Protein AF-A0A094BUW6-F1 (afdb_monomer)

Radius of gyration: 18.9 Å; Cα contacts (8 Å, |Δi|>4): 22; chains: 1; bounding box: 50×17×54 Å

Solvent-accessible surface area (backbone atoms only — not comparable to full-atom values): 5378 Å² total; per-residue (Å²): 144,74,57,70,66,57,55,56,54,76,72,44,96,52,79,89,52,46,64,61,56,52,47,54,54,50,54,57,50,52,52,51,63,65,50,47,59,60,53,48,48,55,50,48,58,67,49,58,75,78,51,102,59,88,59,62,64,60,55,52,51,53,53,52,52,52,50,50,53,52,50,49,52,56,49,50,53,48,43,61,74,64,40,80,70,72,70,80,124

pLDDT: mean 70.53, std 15.24, range [37.16, 91.31]

Mean predicted aligned error: 12.17 Å

Structure (mmCIF, N/CA/C/O backbone):
data_AF-A0A094BUW6-F1
#
_entry.id   AF-A0A094BUW6-F1
#
loop_
_atom_site.group_PDB
_atom_site.id
_atom_site.type_symbol
_atom_site.label_atom_id
_atom_site.label_alt_id
_atom_site.label_comp_id
_atom_site.label_asym_id
_atom_site.label_entity_id
_atom_site.label_seq_id
_atom_site.pdbx_PDB_ins_code
_atom_site.Cartn_x
_atom_site.Cartn_y
_atom_site.Cartn_z
_atom_site.occupancy
_atom_site.B_iso_or_equiv
_atom_site.auth_seq_id
_atom_site.auth_comp_id
_atom_site.auth_asym_id
_atom_site.auth_atom_id
_atom_site.pdbx_PDB_model_num
ATOM 1 N N . MET A 1 1 ? 8.416 12.918 7.210 1.00 44.81 1 MET A N 1
ATOM 2 C CA . MET A 1 1 ? 7.607 11.757 7.645 1.00 44.81 1 MET A CA 1
ATOM 3 C C . MET A 1 1 ? 7.661 11.609 9.173 1.00 44.81 1 MET A C 1
ATOM 5 O O . MET A 1 1 ? 8.352 10.732 9.660 1.00 44.81 1 MET A O 1
ATOM 9 N N . ALA A 1 2 ? 6.988 12.471 9.947 1.00 47.75 2 ALA A N 1
ATOM 10 C CA . ALA A 1 2 ? 7.017 12.392 11.425 1.00 47.75 2 ALA A CA 1
ATOM 11 C C . ALA A 1 2 ? 5.633 12.514 12.100 1.00 47.75 2 ALA A C 1
ATOM 13 O O . ALA A 1 2 ? 5.509 12.348 13.306 1.00 47.75 2 ALA A O 1
ATOM 14 N N . LEU A 1 3 ? 4.571 12.751 11.326 1.00 56.66 3 LEU A N 1
ATOM 15 C CA . LEU A 1 3 ? 3.202 12.902 11.831 1.00 56.66 3 LEU A CA 1
ATOM 16 C C . LEU A 1 3 ? 2.382 11.605 12.013 1.00 56.66 3 LEU A C 1
ATOM 18 O O . LEU A 1 3 ? 1.459 11.646 12.826 1.00 56.66 3 LEU A O 1
ATOM 22 N N . PRO A 1 4 ? 2.658 10.457 11.349 1.00 58.19 4 PRO A N 1
ATOM 23 C CA . PRO A 1 4 ? 1.844 9.255 11.542 1.00 58.19 4 PRO A CA 1
ATOM 24 C C . PRO A 1 4 ? 1.764 8.771 13.000 1.00 58.19 4 PRO A C 1
ATOM 26 O O . PRO A 1 4 ? 0.651 8.510 13.454 1.00 58.19 4 PRO A O 1
ATOM 29 N N . PRO A 1 5 ? 2.871 8.691 13.775 1.00 55.41 5 PRO A N 1
ATOM 30 C CA . PRO A 1 5 ? 2.771 8.238 15.158 1.00 55.41 5 PRO A CA 1
ATOM 31 C C . PRO A 1 5 ? 2.070 9.278 16.044 1.00 55.41 5 PRO A C 1
ATOM 33 O O . PRO A 1 5 ? 1.249 8.901 16.872 1.00 55.41 5 PRO A O 1
ATOM 36 N N . ALA A 1 6 ? 2.304 10.578 15.825 1.00 54.97 6 ALA A N 1
ATOM 37 C CA . ALA A 1 6 ? 1.698 11.649 16.622 1.00 54.97 6 ALA A CA 1
ATOM 38 C C . ALA A 1 6 ? 0.169 11.741 16.442 1.00 54.97 6 ALA A C 1
ATOM 40 O O . ALA A 1 6 ? -0.561 11.882 17.421 1.00 54.97 6 ALA A O 1
ATOM 41 N N . VAL A 1 7 ? -0.335 11.591 15.211 1.00 58.38 7 VAL A N 1
ATOM 42 C CA . VAL A 1 7 ? -1.784 11.605 14.925 1.00 58.38 7 VAL A CA 1
ATOM 43 C C . VAL A 1 7 ? -2.470 10.322 15.414 1.00 58.38 7 VAL A C 1
ATOM 45 O O . VAL A 1 7 ? -3.594 10.375 15.909 1.00 58.38 7 VAL A O 1
ATOM 48 N N . LEU A 1 8 ? -1.801 9.165 15.333 1.00 51.94 8 LEU A N 1
ATOM 49 C CA . LEU A 1 8 ? -2.336 7.898 15.853 1.00 51.94 8 LEU A CA 1
ATOM 50 C C . LEU A 1 8 ? -2.406 7.865 17.388 1.00 51.94 8 LEU A C 1
ATOM 52 O O . LEU A 1 8 ? -3.318 7.240 17.939 1.00 51.94 8 LEU A O 1
ATOM 56 N N . VAL A 1 9 ? -1.479 8.552 18.064 1.00 54.62 9 VAL A N 1
ATOM 57 C CA . VAL A 1 9 ? -1.498 8.751 19.520 1.00 54.62 9 VAL A CA 1
ATOM 58 C C . VAL A 1 9 ? -2.607 9.725 19.921 1.00 54.62 9 VAL A C 1
ATOM 60 O O . VAL A 1 9 ? -3.375 9.413 20.824 1.00 54.62 9 VAL A O 1
ATOM 63 N N . ALA A 1 10 ? -2.768 10.845 19.204 1.00 53.97 10 ALA A N 1
ATOM 64 C CA . ALA A 1 10 ? -3.818 11.830 19.484 1.00 53.97 10 ALA A CA 1
ATOM 65 C C . ALA A 1 10 ? -5.251 11.285 19.297 1.00 53.97 10 ALA A C 1
ATOM 67 O O . ALA A 1 10 ? -6.185 11.780 19.920 1.00 53.97 10 ALA A O 1
ATOM 68 N N . LEU A 1 11 ? -5.433 10.260 18.455 1.00 54.34 11 LEU A N 1
ATOM 69 C CA . LEU A 1 11 ? -6.736 9.642 18.170 1.00 54.34 11 LEU A CA 1
ATOM 70 C C . LEU A 1 11 ? -7.021 8.377 19.006 1.00 54.34 11 LEU A C 1
ATOM 72 O O . LEU A 1 11 ? -8.035 7.711 18.782 1.00 54.34 11 LEU A O 1
ATOM 76 N N . SER A 1 12 ? -6.130 8.000 19.926 1.00 49.50 12 SER A N 1
ATOM 77 C CA . SER A 1 12 ? -6.288 6.797 20.748 1.00 49.50 12 SER A CA 1
ATOM 78 C C . SER A 1 12 ? -6.605 7.171 22.203 1.00 49.50 12 SER A C 1
ATOM 80 O O . SER A 1 12 ? -5.707 7.606 22.916 1.00 49.50 12 SER A O 1
ATOM 82 N N . PRO A 1 13 ? -7.851 6.970 22.670 1.00 51.16 13 PRO A N 1
ATOM 83 C CA . PRO A 1 13 ? -8.237 7.199 24.067 1.00 51.16 13 PRO A CA 1
ATOM 84 C C . PRO A 1 13 ? -7.652 6.171 25.056 1.00 51.16 13 PRO A C 1
ATOM 86 O O . PRO A 1 13 ? -7.768 6.364 26.259 1.00 51.16 13 PRO A O 1
ATOM 89 N N . ASP A 1 14 ? -6.999 5.106 24.572 1.00 49.91 14 ASP A N 1
ATOM 90 C CA . ASP A 1 14 ? -6.446 4.029 25.399 1.00 49.91 14 ASP A CA 1
ATOM 91 C C . ASP A 1 14 ? -4.963 3.775 25.073 1.00 49.91 14 ASP A C 1
ATOM 93 O O . ASP A 1 14 ? -4.602 3.146 24.070 1.00 49.91 14 ASP A O 1
ATOM 97 N N . LEU A 1 15 ? -4.076 4.268 25.943 1.00 55.12 15 LEU A N 1
ATOM 98 C CA . LEU A 1 15 ? -2.613 4.200 25.801 1.00 55.12 15 LEU A CA 1
ATOM 99 C C . LEU A 1 15 ? -2.071 2.757 25.761 1.00 55.12 15 LEU A C 1
ATOM 101 O O . LEU A 1 15 ? -0.969 2.508 25.273 1.00 55.12 15 LEU A O 1
ATOM 105 N N . ARG A 1 16 ? -2.860 1.786 26.231 1.00 58.97 16 ARG A N 1
ATOM 106 C CA . ARG A 1 16 ? -2.459 0.384 26.405 1.00 58.97 16 ARG A CA 1
ATOM 107 C C . ARG A 1 16 ? -2.414 -0.422 25.098 1.00 58.97 16 ARG A C 1
ATOM 109 O O . ARG A 1 16 ? -1.750 -1.452 25.047 1.00 58.97 16 ARG A O 1
ATOM 116 N N . GLN A 1 17 ? -3.089 0.039 24.040 1.00 61.75 17 GLN A N 1
ATOM 117 C CA . GLN A 1 17 ? -3.129 -0.629 22.724 1.00 61.75 17 GLN A CA 1
ATOM 118 C C . GLN A 1 17 ? -2.484 0.189 21.591 1.00 61.75 17 GLN A C 1
ATOM 120 O O . GLN A 1 17 ? -2.399 -0.279 20.451 1.00 61.75 17 GLN A O 1
ATOM 125 N N . ILE A 1 18 ? -1.980 1.391 21.896 1.00 66.88 18 ILE A N 1
ATOM 126 C CA . ILE A 1 18 ? -1.314 2.276 20.929 1.00 66.88 18 ILE A CA 1
ATOM 127 C C . ILE A 1 18 ? -0.123 1.587 20.268 1.00 66.88 18 ILE A C 1
ATOM 129 O O . ILE A 1 18 ? -0.008 1.627 19.046 1.00 66.88 18 ILE A O 1
ATOM 133 N N . GLY A 1 19 ? 0.721 0.905 21.048 1.00 67.88 19 GLY A N 1
ATOM 134 C CA . GLY A 1 19 ? 1.919 0.243 20.524 1.00 67.88 19 GLY A CA 1
ATOM 135 C C . GLY A 1 19 ? 1.601 -0.812 19.461 1.00 67.88 19 GLY A C 1
ATOM 136 O O . GLY A 1 19 ? 2.231 -0.832 18.407 1.00 67.88 19 GLY A O 1
ATOM 137 N N . VAL A 1 20 ? 0.565 -1.629 19.683 1.00 73.50 20 VAL A N 1
ATOM 138 C CA . VAL A 1 20 ? 0.153 -2.677 18.734 1.00 73.50 20 VAL A CA 1
ATOM 139 C C . VAL A 1 20 ? -0.430 -2.057 17.462 1.00 73.50 20 VAL A C 1
ATOM 141 O O . VAL A 1 20 ? -0.074 -2.458 16.357 1.00 73.50 20 VAL A O 1
ATOM 144 N N . ARG A 1 21 ? -1.278 -1.030 17.584 1.00 69.88 21 ARG A N 1
ATOM 145 C CA . ARG A 1 21 ? -1.913 -0.379 16.425 1.00 69.88 21 ARG A CA 1
ATOM 146 C C . ARG A 1 21 ? -0.927 0.430 15.582 1.00 69.88 21 ARG A C 1
ATOM 148 O O . ARG A 1 21 ? -0.997 0.395 14.354 1.00 69.88 21 ARG A O 1
ATOM 155 N N . VAL A 1 22 ? 0.003 1.121 16.233 1.00 76.25 22 VAL A N 1
ATOM 156 C CA . VAL A 1 22 ? 1.092 1.848 15.571 1.00 76.25 22 VAL A CA 1
ATOM 157 C C . VAL A 1 22 ? 2.064 0.864 14.916 1.00 76.25 22 VAL A C 1
ATOM 159 O O . VAL A 1 22 ? 2.422 1.060 13.756 1.00 76.25 22 VAL A O 1
ATOM 162 N N . GLY A 1 23 ? 2.417 -0.231 15.598 1.00 78.75 23 GLY A N 1
ATOM 163 C CA . GLY A 1 23 ? 3.254 -1.298 15.044 1.00 78.75 23 GLY A CA 1
ATOM 164 C C . GLY A 1 23 ? 2.639 -1.968 13.809 1.00 78.75 23 GLY A C 1
ATOM 165 O O . GLY A 1 23 ? 3.323 -2.152 12.804 1.00 78.75 23 GLY A O 1
ATOM 166 N N . MET A 1 24 ? 1.333 -2.253 13.824 1.00 79.88 24 MET A N 1
ATOM 167 C CA . MET A 1 24 ? 0.617 -2.784 12.652 1.00 79.88 24 MET A CA 1
ATOM 168 C C . MET A 1 24 ? 0.650 -1.817 11.457 1.00 79.88 24 MET A C 1
ATOM 170 O O . MET A 1 24 ? 0.857 -2.244 10.326 1.00 79.88 24 MET A O 1
ATOM 174 N N . ALA A 1 25 ? 0.498 -0.508 11.680 1.00 78.06 25 ALA A N 1
ATOM 175 C CA . ALA A 1 25 ? 0.583 0.474 10.596 1.00 78.06 25 ALA A CA 1
ATOM 176 C C . ALA A 1 25 ? 2.012 0.613 10.036 1.00 78.06 25 ALA A C 1
ATOM 178 O O . ALA A 1 25 ? 2.199 0.693 8.821 1.00 78.06 25 ALA A O 1
ATOM 179 N N . LEU A 1 26 ? 3.023 0.615 10.912 1.00 81.19 26 LEU A N 1
ATOM 180 C CA . LEU A 1 26 ? 4.432 0.722 10.524 1.00 81.19 26 LEU A CA 1
ATOM 181 C C . LEU A 1 26 ? 4.918 -0.505 9.756 1.00 81.19 26 LEU A C 1
ATOM 183 O O . LEU A 1 26 ? 5.591 -0.350 8.747 1.00 81.19 26 LEU A O 1
ATOM 187 N N . THR A 1 27 ? 4.550 -1.711 10.186 1.00 85.75 27 THR A N 1
ATOM 188 C CA . THR A 1 27 ? 4.930 -2.952 9.488 1.00 85.75 27 THR A CA 1
ATOM 189 C C . THR A 1 27 ? 4.365 -3.004 8.069 1.00 85.75 27 THR A C 1
ATOM 191 O O . THR A 1 27 ? 5.107 -3.285 7.130 1.00 85.75 27 THR A O 1
ATOM 194 N N . VAL A 1 28 ? 3.090 -2.645 7.884 1.00 84.12 28 VAL A N 1
ATOM 195 C CA . VAL A 1 28 ? 2.469 -2.558 6.550 1.00 84.12 28 VAL A CA 1
ATOM 196 C C . VAL A 1 28 ? 3.138 -1.475 5.695 1.00 84.12 28 VAL A C 1
ATOM 198 O O . VAL A 1 28 ? 3.444 -1.715 4.527 1.00 84.12 28 VAL A O 1
ATOM 201 N N . GLY A 1 29 ? 3.433 -0.307 6.275 1.00 84.62 29 GLY A N 1
ATOM 202 C CA . GLY A 1 29 ? 4.171 0.756 5.584 1.00 84.62 29 GLY A CA 1
ATOM 203 C C . GLY A 1 29 ? 5.582 0.331 5.156 1.00 84.62 29 GLY A C 1
ATOM 204 O O . GLY A 1 29 ? 5.995 0.619 4.032 1.00 84.62 29 GLY A O 1
ATOM 205 N N . SER A 1 30 ? 6.291 -0.409 6.014 1.00 86.38 30 SER A N 1
ATOM 206 C CA . SER A 1 30 ? 7.636 -0.934 5.749 1.00 86.38 30 SER A CA 1
ATOM 207 C C . SER A 1 30 ? 7.664 -1.941 4.596 1.00 86.38 30 SER A C 1
ATOM 209 O O . SER A 1 30 ? 8.590 -1.929 3.789 1.00 86.38 30 SER A O 1
ATOM 211 N N . LEU A 1 31 ? 6.636 -2.784 4.464 1.00 88.25 31 LEU A N 1
ATOM 212 C CA . LEU A 1 31 ? 6.515 -3.680 3.309 1.00 88.25 31 LEU A CA 1
ATOM 213 C C . LEU A 1 31 ? 6.286 -2.888 2.015 1.00 88.25 31 LEU A C 1
ATOM 215 O O . LEU A 1 31 ? 6.913 -3.172 0.997 1.00 88.25 31 LEU A O 1
ATOM 219 N N . GLY A 1 32 ? 5.450 -1.848 2.060 1.00 85.12 32 GLY A N 1
ATOM 220 C CA . GLY A 1 32 ? 5.208 -0.981 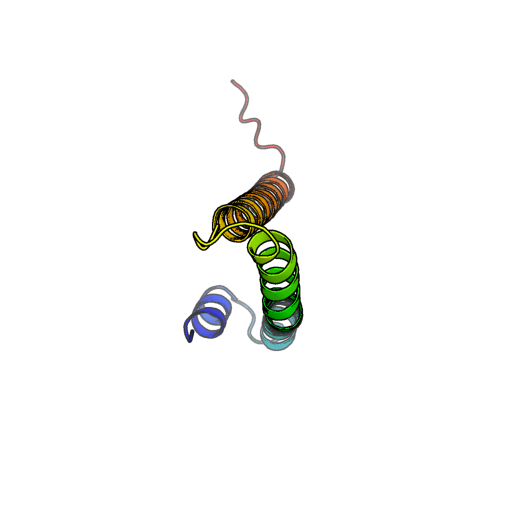0.905 1.00 85.12 32 GLY A CA 1
A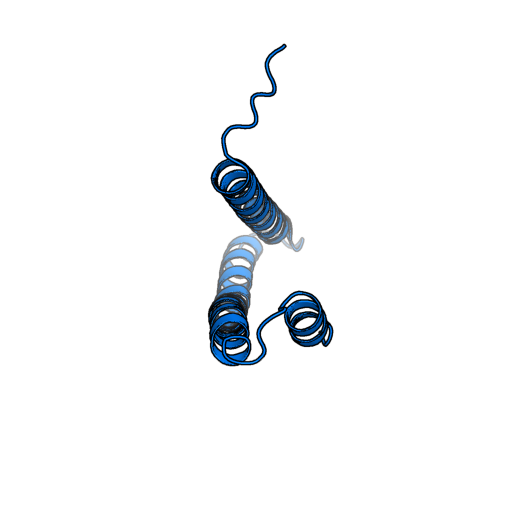TOM 221 C C . GLY A 1 32 ? 6.476 -0.280 0.405 1.00 85.12 32 GLY A C 1
ATOM 222 O O . GLY A 1 32 ? 6.748 -0.288 -0.796 1.00 85.12 32 GLY A O 1
ATOM 223 N N . VAL A 1 33 ? 7.285 0.280 1.312 1.00 86.31 33 VAL A N 1
ATOM 224 C CA . VAL A 1 33 ? 8.538 0.965 0.940 1.00 86.31 33 VAL A CA 1
ATOM 225 C C . VAL A 1 33 ? 9.641 -0.002 0.502 1.00 86.31 33 VAL A C 1
ATOM 227 O O . VAL A 1 33 ? 10.493 0.391 -0.286 1.00 86.31 33 VAL A O 1
ATOM 230 N N . LEU A 1 34 ? 9.625 -1.262 0.951 1.00 91.31 34 LEU A N 1
ATOM 231 C CA . LEU A 1 34 ? 10.585 -2.271 0.494 1.00 91.31 34 LEU A CA 1
ATOM 232 C C . LEU A 1 34 ? 10.293 -2.737 -0.943 1.00 91.31 34 LEU A C 1
ATOM 234 O O . LEU A 1 34 ? 11.216 -2.957 -1.722 1.00 91.31 34 LEU A O 1
ATOM 238 N N . ILE A 1 35 ? 9.013 -2.874 -1.302 1.00 90.19 35 ILE A N 1
ATOM 239 C CA . ILE A 1 35 ? 8.579 -3.424 -2.598 1.00 90.19 35 ILE A CA 1
ATOM 240 C C . ILE A 1 35 ? 8.414 -2.314 -3.662 1.00 90.19 35 ILE 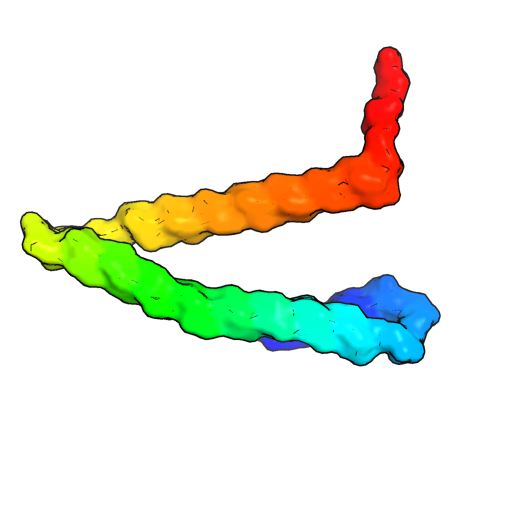A C 1
ATOM 242 O O . ILE A 1 35 ? 8.626 -2.552 -4.851 1.00 90.19 35 ILE A O 1
ATOM 246 N N . GLY A 1 36 ? 8.098 -1.077 -3.270 1.00 86.62 36 GLY A N 1
ATOM 247 C CA . GLY A 1 36 ? 7.916 0.049 -4.198 1.00 86.62 36 GLY A CA 1
ATOM 248 C C . GLY A 1 36 ? 9.116 0.330 -5.126 1.00 86.62 36 GLY A C 1
ATOM 249 O O . GLY A 1 36 ? 8.920 0.386 -6.343 1.00 86.62 36 GLY A O 1
ATOM 250 N N . PRO A 1 37 ? 10.351 0.469 -4.602 1.00 88.31 37 PRO A N 1
ATOM 251 C CA . PRO A 1 37 ? 11.544 0.746 -5.403 1.00 88.31 37 PRO A CA 1
ATOM 252 C C . PRO A 1 37 ? 11.853 -0.308 -6.483 1.00 88.31 37 PRO A C 1
ATOM 254 O O . PRO A 1 37 ? 12.038 0.089 -7.636 1.00 88.31 37 PRO A O 1
ATOM 257 N N . PRO A 1 38 ? 11.870 -1.631 -6.197 1.00 89.06 38 PRO A N 1
ATOM 258 C CA . PRO A 1 38 ? 12.120 -2.627 -7.239 1.00 89.06 38 PRO A CA 1
ATOM 259 C C . PRO A 1 38 ? 10.992 -2.707 -8.277 1.00 89.06 38 PRO A C 1
ATOM 261 O O . PRO A 1 38 ? 11.280 -2.923 -9.453 1.00 89.06 38 PRO A O 1
ATOM 264 N N . ILE A 1 39 ? 9.726 -2.477 -7.898 1.00 86.19 39 ILE A N 1
ATOM 265 C CA . ILE A 1 39 ? 8.614 -2.430 -8.865 1.00 86.19 39 ILE A CA 1
ATOM 266 C C . ILE A 1 39 ? 8.781 -1.250 -9.827 1.00 86.19 39 ILE A C 1
ATOM 268 O O . ILE A 1 39 ? 8.691 -1.427 -11.043 1.00 86.19 39 ILE A O 1
ATOM 272 N N . ALA A 1 40 ? 9.059 -0.055 -9.298 1.00 84.19 40 ALA A N 1
ATOM 273 C CA . ALA A 1 40 ? 9.288 1.131 -10.116 1.00 84.19 40 ALA A CA 1
ATOM 274 C C . ALA A 1 40 ? 10.490 0.938 -11.058 1.00 84.19 40 ALA A C 1
ATOM 276 O O . ALA A 1 40 ? 10.408 1.280 -12.239 1.00 84.19 40 ALA A O 1
ATOM 277 N N . GLY A 1 41 ? 11.567 0.320 -10.562 1.00 82.56 41 GLY A N 1
ATOM 278 C CA . GLY A 1 41 ? 12.750 -0.015 -11.355 1.00 82.56 41 GLY A CA 1
ATOM 279 C C . GLY A 1 41 ? 12.463 -1.008 -12.483 1.00 82.56 41 GLY A C 1
ATOM 280 O O . GLY A 1 41 ? 12.899 -0.791 -13.610 1.00 82.56 41 GLY A O 1
ATOM 281 N N . ALA A 1 42 ? 11.682 -2.061 -12.224 1.00 84.94 42 ALA A N 1
ATOM 282 C CA . ALA A 1 42 ? 11.321 -3.050 -13.241 1.00 84.94 42 ALA A CA 1
ATOM 283 C C . ALA A 1 42 ? 10.432 -2.459 -14.350 1.00 84.94 42 ALA A C 1
ATOM 285 O O . ALA A 1 42 ? 10.624 -2.773 -15.526 1.00 84.94 42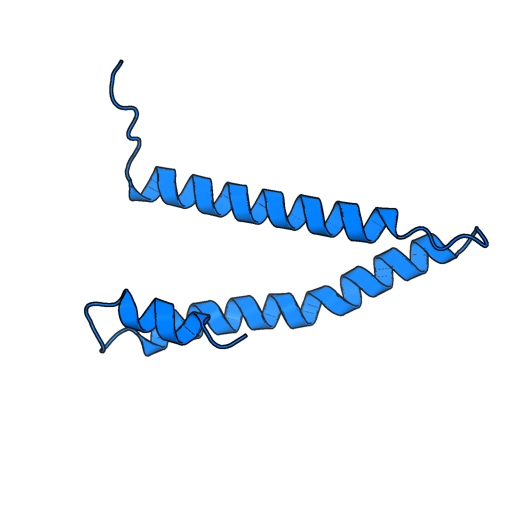 ALA A O 1
ATOM 286 N N . ILE A 1 43 ? 9.484 -1.583 -13.993 1.00 82.38 43 ILE A N 1
ATOM 287 C CA . ILE A 1 43 ? 8.638 -0.870 -14.963 1.00 82.38 43 ILE A CA 1
ATOM 288 C C . ILE A 1 43 ? 9.509 0.031 -15.843 1.00 82.38 43 ILE A C 1
ATOM 290 O O . ILE A 1 43 ? 9.431 -0.041 -17.069 1.00 82.38 43 ILE A O 1
ATOM 294 N N . LEU A 1 44 ? 10.393 0.818 -15.227 1.00 78.56 44 LEU A N 1
ATOM 295 C CA . LEU A 1 44 ? 11.266 1.742 -15.944 1.00 78.56 44 LEU A CA 1
ATOM 296 C C . LEU A 1 44 ? 12.275 1.005 -16.844 1.00 78.56 44 LEU A C 1
ATOM 298 O O . LEU A 1 44 ? 12.511 1.433 -17.974 1.00 78.56 44 LEU A O 1
ATOM 302 N N . ALA A 1 45 ? 12.814 -0.133 -16.398 1.00 78.44 45 ALA A N 1
ATOM 303 C CA . ALA A 1 45 ? 13.726 -0.965 -17.187 1.00 78.44 45 ALA A CA 1
ATOM 304 C C . ALA A 1 45 ? 13.069 -1.507 -18.470 1.00 78.44 45 ALA A C 1
ATOM 306 O O . ALA A 1 45 ? 13.693 -1.521 -19.531 1.00 78.44 45 ALA A O 1
ATOM 307 N N . ARG A 1 46 ? 11.787 -1.899 -18.407 1.00 73.69 46 ARG A N 1
ATOM 308 C CA . ARG A 1 46 ? 11.042 -2.357 -19.593 1.00 73.69 46 ARG A CA 1
ATOM 309 C C . ARG A 1 46 ? 10.665 -1.225 -20.547 1.00 73.69 46 ARG A C 1
ATOM 311 O O . ARG A 1 46 ? 10.579 -1.464 -21.745 1.00 73.69 46 ARG A O 1
ATOM 318 N N . GLN A 1 47 ? 10.459 -0.012 -20.036 1.00 71.50 47 GLN A N 1
ATOM 319 C CA . GLN A 1 47 ? 10.081 1.146 -20.853 1.00 71.50 47 GLN A CA 1
ATOM 320 C C . GLN A 1 47 ? 11.272 1.793 -21.576 1.00 71.50 47 GLN A C 1
ATOM 322 O O . GLN A 1 47 ? 11.104 2.278 -22.688 1.00 71.50 47 GLN A O 1
ATOM 327 N N . ASN A 1 48 ? 12.483 1.740 -21.011 1.00 66.56 48 ASN A N 1
ATOM 328 C CA . ASN A 1 48 ? 13.686 2.316 -21.636 1.00 66.56 48 ASN A CA 1
ATOM 329 C C . ASN A 1 48 ? 14.348 1.412 -22.701 1.00 66.56 48 ASN A C 1
ATOM 331 O O . ASN A 1 48 ? 15.386 1.776 -23.239 1.00 66.56 48 ASN A O 1
ATOM 335 N N . SER A 1 49 ? 13.783 0.244 -23.033 1.00 60.09 49 SER A N 1
ATOM 336 C CA . SER A 1 49 ? 14.405 -0.706 -23.978 1.00 60.09 49 SER A CA 1
ATOM 337 C C . SER A 1 49 ? 14.220 -0.359 -25.469 1.00 60.09 49 SER A C 1
ATOM 339 O O . SER A 1 49 ? 14.617 -1.158 -26.313 1.00 60.09 49 SER A O 1
ATOM 341 N N . GLY A 1 50 ? 13.622 0.786 -25.834 1.00 57.81 50 GLY A N 1
ATOM 342 C CA . GLY A 1 50 ? 13.309 1.057 -27.248 1.00 57.81 50 GLY A CA 1
ATOM 343 C C . GLY A 1 50 ? 13.072 2.502 -27.699 1.00 57.81 50 GLY A C 1
ATOM 344 O O . GLY A 1 50 ? 12.637 2.679 -28.832 1.00 57.81 50 GLY A O 1
ATOM 345 N N . SER A 1 51 ? 13.322 3.534 -26.886 1.00 52.75 51 SER A N 1
ATOM 346 C CA . SER A 1 51 ? 13.186 4.926 -27.346 1.00 52.75 51 SER A CA 1
ATOM 347 C C . SER A 1 51 ? 14.065 5.875 -26.534 1.00 52.75 51 SER A C 1
ATOM 349 O O . SER A 1 51 ? 14.124 5.770 -25.312 1.00 52.75 51 SER A O 1
ATOM 351 N N . GLU A 1 52 ? 14.717 6.823 -27.211 1.00 55.34 52 GLU A N 1
ATOM 352 C CA . GLU A 1 52 ? 15.611 7.846 -26.634 1.00 55.34 52 GLU A CA 1
ATOM 353 C C . GLU A 1 52 ? 14.872 8.925 -25.813 1.00 55.34 52 GLU A C 1
ATOM 355 O O . GLU A 1 52 ? 15.464 9.905 -25.364 1.00 55.34 52 GLU A O 1
ATOM 360 N N . ALA A 1 53 ? 13.568 8.742 -25.590 1.00 57.94 53 ALA A N 1
ATOM 361 C CA . ALA A 1 53 ? 12.747 9.552 -24.706 1.00 57.94 53 ALA A CA 1
ATOM 362 C C . ALA A 1 53 ? 12.362 8.725 -23.472 1.00 57.94 53 ALA A C 1
ATOM 364 O O . ALA A 1 53 ? 11.690 7.702 -23.581 1.00 57.94 53 ALA A O 1
ATOM 365 N N . HIS A 1 54 ? 12.773 9.171 -22.285 1.00 60.12 54 HIS A N 1
ATOM 366 C CA . HIS A 1 54 ? 12.412 8.524 -21.026 1.00 60.12 54 HIS A CA 1
ATOM 367 C C . HIS A 1 54 ? 10.886 8.521 -20.812 1.00 60.12 54 HIS A C 1
ATOM 369 O O . HIS A 1 54 ? 10.291 9.512 -20.384 1.00 60.12 54 HIS A O 1
ATOM 375 N N . ASP A 1 55 ? 10.239 7.390 -21.090 1.00 64.94 55 ASP A N 1
ATOM 376 C CA . ASP A 1 55 ? 8.796 7.225 -20.922 1.00 64.94 55 ASP A CA 1
ATOM 377 C C . ASP A 1 55 ? 8.443 6.891 -19.459 1.00 64.94 55 ASP A C 1
ATOM 379 O O . ASP A 1 55 ? 8.318 5.736 -19.060 1.00 64.94 55 ASP A O 1
ATOM 383 N N . TYR A 1 56 ? 8.230 7.921 -18.632 1.00 71.38 56 TYR A N 1
ATOM 384 C CA . TYR A 1 56 ? 7.786 7.777 -17.230 1.00 71.38 56 TYR A CA 1
ATOM 385 C C . TYR A 1 56 ? 6.280 7.490 -17.079 1.00 71.38 56 TYR A C 1
ATOM 387 O O . TYR A 1 56 ? 5.742 7.438 -15.969 1.00 71.38 56 TYR A O 1
ATOM 395 N N . LYS A 1 57 ? 5.567 7.289 -18.190 1.00 75.19 57 LYS A N 1
ATOM 396 C CA . LYS A 1 57 ? 4.121 7.032 -18.194 1.00 75.19 57 LYS A CA 1
ATOM 397 C C . LYS A 1 57 ? 3.737 5.779 -17.403 1.00 75.19 57 LYS A C 1
ATOM 399 O O . LYS A 1 57 ? 2.691 5.771 -16.759 1.00 75.19 57 LYS A O 1
ATOM 404 N N . GLY A 1 58 ? 4.572 4.735 -17.407 1.00 78.56 58 GLY A N 1
ATOM 405 C CA . GLY A 1 58 ? 4.244 3.467 -16.738 1.00 78.56 58 GLY A CA 1
ATOM 406 C C . GLY A 1 58 ? 4.282 3.570 -15.219 1.00 78.56 58 GLY A C 1
ATOM 407 O O . GLY A 1 58 ? 3.365 3.101 -14.546 1.00 78.56 58 GLY A O 1
ATOM 408 N N . VAL A 1 59 ? 5.299 4.244 -14.673 1.00 83.38 59 VAL A N 1
ATOM 409 C CA . VAL A 1 59 ? 5.402 4.463 -13.222 1.00 83.38 59 VAL A CA 1
ATOM 410 C C . VAL A 1 59 ? 4.305 5.404 -12.708 1.00 83.38 59 VAL A C 1
ATOM 412 O O . VAL A 1 59 ? 3.765 5.177 -11.621 1.00 83.38 59 VAL A O 1
ATOM 415 N N . LEU A 1 60 ? 3.905 6.406 -13.505 1.00 84.56 60 LEU A N 1
ATOM 416 C CA . LEU A 1 60 ? 2.787 7.297 -13.172 1.00 84.56 60 LEU A CA 1
ATOM 417 C C . LEU A 1 60 ? 1.459 6.536 -13.079 1.00 84.56 60 LEU A C 1
ATOM 419 O O . LEU A 1 60 ? 0.740 6.679 -12.090 1.00 84.56 60 LEU A O 1
ATOM 423 N N . ILE A 1 61 ? 1.145 5.711 -14.083 1.00 85.88 61 ILE A N 1
ATOM 424 C CA . ILE A 1 61 ? -0.097 4.925 -14.110 1.00 85.88 61 ILE A CA 1
ATOM 425 C C . ILE A 1 61 ? -0.117 3.929 -12.947 1.00 85.88 61 ILE A C 1
ATOM 427 O O . ILE A 1 61 ? -1.125 3.835 -12.249 1.00 85.88 61 ILE A O 1
ATOM 431 N N . PHE A 1 62 ? 0.999 3.242 -12.682 1.00 85.56 62 PHE A N 1
ATOM 432 C CA . PHE A 1 62 ? 1.115 2.330 -11.541 1.00 85.56 62 PHE A CA 1
ATOM 433 C C . PHE A 1 62 ? 0.820 3.037 -10.210 1.00 85.56 62 PHE A C 1
ATOM 435 O O . PHE A 1 62 ? 0.010 2.558 -9.414 1.00 85.56 62 PHE A O 1
ATOM 442 N N . THR A 1 63 ? 1.420 4.210 -10.000 1.00 85.94 63 THR A N 1
ATOM 443 C CA . THR A 1 63 ? 1.208 5.011 -8.786 1.00 85.94 63 THR A CA 1
ATOM 444 C C . THR A 1 63 ? -0.248 5.474 -8.668 1.00 85.94 63 THR A C 1
ATOM 446 O O . THR A 1 63 ? -0.837 5.383 -7.589 1.00 85.94 63 THR A O 1
ATOM 449 N N . GLY A 1 64 ? -0.863 5.912 -9.772 1.00 86.31 64 GLY A N 1
ATOM 450 C CA . GLY A 1 64 ? -2.267 6.328 -9.804 1.00 86.31 64 GLY A CA 1
ATOM 451 C C . GLY A 1 64 ? -3.240 5.192 -9.475 1.00 86.31 64 GLY A C 1
ATOM 452 O O . GLY A 1 64 ? -4.148 5.373 -8.661 1.00 86.31 64 GLY A O 1
ATOM 453 N N . VAL A 1 65 ? -3.022 3.999 -10.039 1.00 88.88 65 VAL A N 1
ATOM 454 C CA . VAL A 1 65 ? -3.835 2.807 -9.741 1.00 88.88 65 VAL A CA 1
ATOM 455 C C . VAL A 1 65 ? -3.671 2.394 -8.279 1.00 88.88 65 VAL A C 1
ATOM 457 O O . VAL A 1 65 ? -4.670 2.165 -7.600 1.00 88.88 65 VAL A O 1
ATOM 460 N N . ALA A 1 66 ? -2.441 2.362 -7.760 1.00 86.88 66 ALA A N 1
ATOM 461 C CA . ALA A 1 66 ? -2.189 2.037 -6.356 1.00 86.88 66 ALA A CA 1
ATOM 462 C C . ALA A 1 66 ? -2.901 3.014 -5.399 1.00 86.88 66 ALA A C 1
ATOM 464 O O . ALA A 1 66 ? -3.492 2.593 -4.401 1.00 86.88 66 ALA A O 1
ATOM 465 N N . MET A 1 67 ? -2.912 4.310 -5.728 1.00 87.38 67 MET A N 1
ATOM 466 C CA . MET A 1 67 ? -3.614 5.331 -4.948 1.00 87.38 67 MET A CA 1
ATOM 46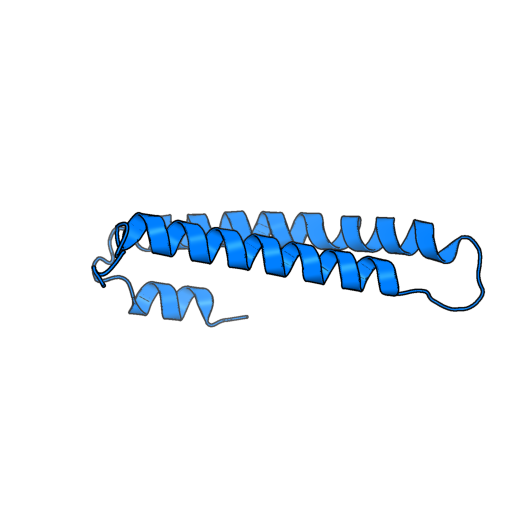7 C C . MET A 1 67 ? -5.138 5.163 -5.007 1.00 87.38 67 MET A C 1
ATOM 469 O O . MET A 1 67 ? -5.799 5.272 -3.971 1.00 87.38 67 MET A O 1
ATOM 473 N N . LEU A 1 68 ? -5.695 4.832 -6.177 1.00 90.06 68 LEU A N 1
ATOM 474 C CA . LEU A 1 68 ? -7.121 4.521 -6.320 1.00 90.06 68 LEU A CA 1
ATOM 475 C C . LEU A 1 68 ? -7.523 3.275 -5.527 1.00 90.06 68 LEU A C 1
ATOM 477 O O . LEU A 1 68 ? -8.553 3.298 -4.858 1.00 90.06 68 LEU A O 1
ATOM 481 N N . VAL A 1 69 ? -6.713 2.215 -5.549 1.00 88.94 69 VAL A N 1
ATOM 482 C CA . VAL A 1 69 ? -6.972 0.982 -4.787 1.00 88.94 69 VAL A CA 1
ATOM 483 C C . VAL A 1 69 ? -6.962 1.261 -3.282 1.00 88.94 69 VAL A C 1
ATOM 485 O O . VAL A 1 69 ? -7.899 0.872 -2.582 1.00 88.94 69 VAL A O 1
ATOM 488 N N . CYS A 1 70 ? -5.963 1.992 -2.779 1.00 83.44 70 CYS A N 1
ATOM 489 C CA . CYS A 1 70 ? -5.932 2.426 -1.379 1.00 83.44 70 CYS A CA 1
ATOM 490 C C . CYS A 1 70 ? -7.146 3.295 -1.019 1.00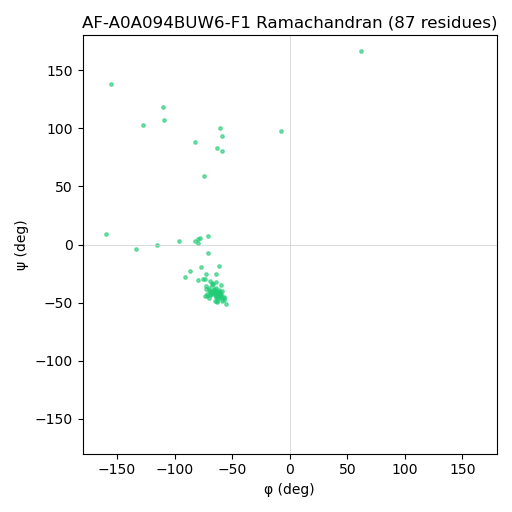 83.44 70 CYS A C 1
ATOM 492 O O . CYS A 1 70 ? -7.778 3.075 0.016 1.00 83.44 70 CYS A O 1
ATOM 494 N N . GLY A 1 71 ? -7.508 4.253 -1.879 1.00 83.94 71 GLY A N 1
ATOM 495 C CA . GLY A 1 71 ? -8.685 5.101 -1.693 1.00 83.94 71 GLY A CA 1
ATOM 496 C C . GLY A 1 71 ? -9.989 4.300 -1.660 1.00 83.94 71 GLY A C 1
ATOM 497 O O . GLY A 1 71 ? -10.834 4.525 -0.790 1.00 83.94 71 GLY A O 1
ATOM 498 N N . ALA A 1 72 ? -10.133 3.316 -2.546 1.00 85.38 72 ALA A N 1
ATOM 499 C CA . ALA A 1 72 ? -11.275 2.412 -2.588 1.00 85.38 72 ALA A CA 1
ATOM 500 C C . ALA A 1 72 ? -11.355 1.546 -1.324 1.00 85.38 72 ALA A C 1
ATOM 502 O O . ALA A 1 72 ? -12.422 1.446 -0.721 1.00 85.38 72 ALA A O 1
ATOM 503 N N . PHE A 1 73 ? -10.232 0.994 -0.858 1.00 83.00 73 PHE A N 1
ATOM 504 C CA . PHE A 1 73 ? -10.179 0.208 0.378 1.00 83.00 73 PHE A CA 1
ATOM 505 C C . PHE A 1 73 ? -10.519 1.053 1.617 1.00 83.00 73 PHE A C 1
ATOM 507 O O . PHE A 1 73 ? -11.274 0.630 2.499 1.00 83.00 73 PHE A O 1
ATOM 514 N N . MET A 1 74 ? -10.030 2.293 1.670 1.00 80.31 74 MET A N 1
ATOM 515 C CA . MET A 1 74 ? -10.356 3.238 2.740 1.00 80.31 74 MET A CA 1
AT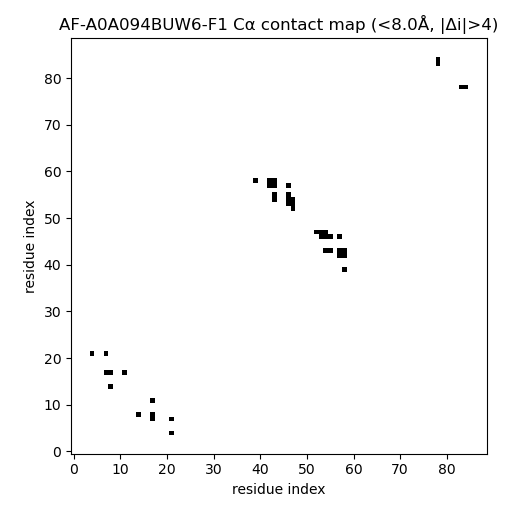OM 516 C C . MET A 1 74 ? -11.835 3.661 2.703 1.00 80.31 74 MET A C 1
ATOM 518 O O . MET A 1 74 ? -12.469 3.837 3.745 1.00 80.31 74 MET A O 1
ATOM 522 N N . SER A 1 75 ? -12.415 3.762 1.508 1.00 80.00 75 SER A N 1
ATOM 523 C CA . SER A 1 75 ? -13.841 4.043 1.316 1.00 80.00 75 SER A CA 1
ATOM 524 C C . SER A 1 75 ? -14.697 2.848 1.744 1.00 80.00 75 SER A C 1
ATOM 526 O O . SER A 1 75 ? -15.629 3.016 2.527 1.00 80.00 75 SER A O 1
ATOM 528 N N . ALA A 1 76 ? -14.329 1.631 1.337 1.00 77.88 76 ALA A N 1
ATOM 529 C CA . ALA A 1 76 ? -15.006 0.394 1.718 1.00 77.88 76 ALA A CA 1
ATOM 530 C C . ALA A 1 76 ? -14.983 0.171 3.238 1.00 77.88 76 ALA A C 1
ATOM 532 O O . ALA A 1 76 ? -16.018 -0.085 3.847 1.00 77.88 76 ALA A O 1
ATOM 533 N N . THR A 1 77 ? -13.831 0.353 3.888 1.00 70.06 77 THR A N 1
ATOM 534 C CA . THR A 1 77 ? -13.729 0.241 5.354 1.00 70.06 77 THR A CA 1
ATOM 535 C C . THR A 1 77 ? -14.549 1.306 6.083 1.00 70.06 77 THR A C 1
ATOM 537 O O . THR A 1 77 ? -15.101 1.021 7.148 1.00 70.06 77 THR A O 1
ATOM 540 N N . ARG A 1 78 ? -14.704 2.509 5.510 1.00 69.88 78 ARG A N 1
ATOM 541 C CA . ARG A 1 78 ? -15.604 3.546 6.039 1.00 69.88 78 ARG A CA 1
ATOM 542 C C . ARG A 1 78 ? -17.076 3.155 5.900 1.00 69.88 78 ARG A C 1
ATOM 544 O O . ARG A 1 78 ? -17.821 3.371 6.852 1.00 69.88 78 ARG A O 1
ATOM 551 N N . VAL A 1 79 ? -17.474 2.553 4.777 1.00 71.12 79 VAL A N 1
ATOM 552 C CA . VAL A 1 79 ? -18.836 2.027 4.555 1.00 71.12 79 VAL A CA 1
ATOM 553 C C . VAL A 1 79 ? -19.140 0.868 5.510 1.00 71.12 79 VAL A C 1
ATOM 555 O O . VAL A 1 79 ? -20.226 0.801 6.069 1.00 71.12 79 VAL 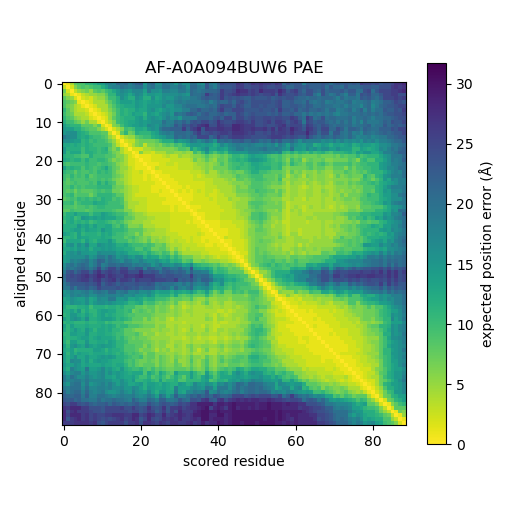A O 1
ATOM 558 N N . ILE A 1 80 ? -18.166 -0.004 5.776 1.00 66.38 80 ILE A N 1
ATOM 559 C CA . ILE A 1 80 ? -18.344 -1.142 6.689 1.00 66.38 80 ILE A CA 1
ATOM 560 C C . ILE A 1 80 ? -18.391 -0.677 8.157 1.00 66.38 80 ILE A C 1
ATOM 562 O O . ILE A 1 80 ? -19.264 -1.106 8.907 1.00 66.38 80 ILE A O 1
ATOM 566 N N . LYS A 1 81 ? -17.502 0.236 8.587 1.00 55.84 81 LYS A N 1
ATOM 567 C CA . LYS A 1 81 ? -17.465 0.722 9.984 1.00 55.84 81 LYS A CA 1
ATOM 568 C C . LYS A 1 81 ? -18.567 1.714 10.348 1.00 55.84 81 LYS A C 1
ATOM 570 O O . LYS A 1 81 ? -18.946 1.759 11.513 1.00 55.84 81 LYS A O 1
ATOM 575 N N . LYS A 1 82 ? -19.065 2.522 9.406 1.00 52.00 82 LYS A N 1
ATOM 576 C CA . LYS A 1 82 ? -20.234 3.385 9.658 1.00 52.00 82 LYS A CA 1
ATOM 577 C C . LYS A 1 82 ? -21.562 2.625 9.563 1.00 52.00 82 LYS A C 1
ATOM 579 O O . LYS A 1 82 ? -22.610 3.240 9.742 1.00 52.00 82 LYS A O 1
ATOM 584 N N . GLY A 1 83 ? -21.521 1.316 9.294 1.00 46.03 83 GLY A N 1
ATOM 585 C CA . GLY A 1 83 ? -22.668 0.603 8.761 1.00 46.03 83 GLY A CA 1
ATOM 586 C C . GLY A 1 83 ? -23.037 1.174 7.395 1.00 46.03 83 GLY A C 1
ATOM 587 O O . GLY A 1 83 ? -22.599 2.254 6.993 1.00 46.03 83 GLY A O 1
ATOM 588 N N . VAL A 1 84 ? -23.882 0.459 6.673 1.00 46.62 84 VAL A N 1
ATOM 589 C CA . VAL A 1 84 ? -24.571 1.012 5.516 1.00 46.62 84 VAL A CA 1
ATOM 590 C C . VAL A 1 84 ? -25.463 2.155 6.017 1.00 46.62 84 VAL A C 1
ATOM 592 O O . VAL A 1 84 ? -26.654 1.985 6.239 1.00 46.62 84 VAL A O 1
ATOM 595 N N . ALA A 1 85 ? -24.897 3.347 6.197 1.00 48.16 85 ALA A N 1
ATOM 596 C CA . ALA A 1 85 ? -25.636 4.593 6.199 1.00 48.16 85 ALA A CA 1
ATOM 597 C C . ALA A 1 85 ? -26.000 4.907 4.740 1.00 48.16 85 ALA A C 1
ATOM 599 O O . ALA A 1 85 ? -25.658 5.956 4.200 1.00 48.16 85 ALA A O 1
ATOM 600 N N . LEU A 1 86 ? -26.742 3.982 4.1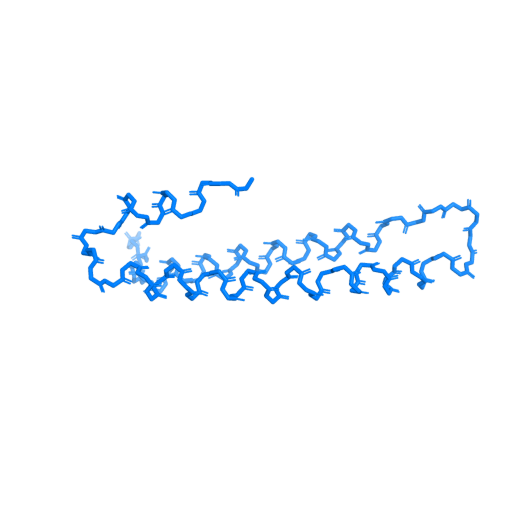19 1.00 47.09 86 LEU A N 1
ATOM 601 C CA . LEU A 1 86 ? -27.928 4.360 3.370 1.00 47.09 86 LEU A CA 1
ATOM 602 C C . LEU A 1 86 ? -28.822 5.058 4.395 1.00 47.09 86 LEU A C 1
ATOM 604 O O . LEU A 1 86 ? -29.709 4.459 5.003 1.00 47.09 86 LEU A O 1
ATOM 608 N N . ALA A 1 87 ? -28.519 6.329 4.651 1.00 41.94 87 ALA A N 1
ATOM 609 C CA . ALA A 1 87 ? -29.523 7.256 5.108 1.00 41.94 87 ALA A CA 1
ATOM 610 C C . ALA A 1 87 ? -30.580 7.249 4.005 1.00 41.94 87 ALA A C 1
ATOM 612 O O . ALA A 1 87 ? -30.409 7.865 2.959 1.00 41.94 87 ALA A O 1
ATOM 613 N N . LYS A 1 88 ? -31.570 6.385 4.219 1.00 37.16 88 LYS A N 1
ATOM 614 C CA . LYS A 1 88 ? -32.959 6.504 3.809 1.00 37.16 88 LYS A CA 1
ATOM 615 C C . LYS A 1 88 ? -33.238 7.891 3.218 1.00 37.16 88 LYS A C 1
ATOM 617 O O . LYS A 1 88 ? -33.406 8.850 3.969 1.00 37.16 88 LYS A O 1
ATOM 622 N N . VAL A 1 89 ? -33.213 7.965 1.891 1.00 38.38 89 VAL A N 1
ATOM 623 C CA . VAL A 1 89 ? -34.051 8.898 1.134 1.00 38.38 89 VAL A CA 1
ATOM 624 C C . VAL A 1 89 ? -35.378 8.192 0.927 1.00 38.38 89 VAL A C 1
ATOM 626 O O . VAL A 1 89 ? -35.333 6.985 0.590 1.00 38.38 89 VAL A O 1
#

Foldseek 3Di:
DPCPLVVLVVPDPDPPCSVVVSVVVVVVVVVCVVVLVVVLVVQQVVQPPDDPDRPSVRVVVVVVVVVVVVVVVVVVVVCVVVDPPPVDD

Secondary structure (DSSP, 8-state):
--HHHHHHHHT-S-TTTHHHHHHHHHHHHHHHHHHHHHHHHHHHHHHTTS-SS--THHHHHHHHHHHHHHHHHHHHHHHHHT-------

Sequence (89 aa):
MALPPAVLVALSPDLRQIGVRVGMALTVGSLGVLIGPPIAGAILARQNSGSEAHDYKGVLIFTGVAMLVCGAFMSATRVIKKGVALAKV